Protein AF-A0A5K1EV03-F1 (afdb_monomer_lite)

Sequence (92 aa):
FLVVETQILGLIESQDLLGFIDGTILTPSSTIESFENGETVRRPNPYYSAWKKLDYLLRGWLTGSLTEEVLGLVVGLETSEQVWKTLTRAFA

Secondary structure (DSSP, 8-state):
-HHHHHHHHHHHHTTT-THHHHS-SPPPPSEEEEEETTEEEEEE-HHHHHHHHHHHHHHHHHHHTS-HHHHTTTTT--SHHHHHHHHHHHH-

Organism: NCBI:txid210225

Foldseek 3Di:
DVVLCVVLVVVCVVVVNVCQQVVVDPQDDQWDWDQDPNDTDIDGDVVNVVSLVSQVVLVCSLLVSDDPVLNVQCPPPRGSNVSNVSVVVVPD

pLDDT: mean 89.52, std 7.5, range [58.59, 96.0]

Structure (mmCIF, N/CA/C/O backbone):
data_AF-A0A5K1EV03-F1
#
_entry.id   AF-A0A5K1EV03-F1
#
loop_
_atom_site.group_PDB
_atom_site.id
_atom_site.type_symbol
_atom_site.label_atom_id
_atom_site.label_alt_id
_atom_site.label_comp_id
_atom_site.label_asym_id
_atom_site.label_entity_id
_atom_site.label_seq_id
_atom_site.pdbx_PDB_ins_code
_atom_site.Cartn_x
_atom_site.Cartn_y
_atom_site.Cartn_z
_atom_site.occupancy
_atom_site.B_iso_or_equiv
_atom_site.auth_seq_id
_atom_site.auth_comp_id
_atom_site.auth_asym_id
_atom_site.auth_atom_id
_atom_site.pdbx_PDB_model_num
ATOM 1 N N . PHE A 1 1 ? -12.607 0.455 14.966 1.00 58.59 1 PHE A N 1
ATOM 2 C CA . PHE A 1 1 ? -12.299 0.168 13.554 1.00 58.59 1 PHE A CA 1
ATOM 3 C C . PHE A 1 1 ? -13.133 1.028 12.607 1.00 58.59 1 PHE A C 1
ATOM 5 O O . PHE A 1 1 ? -12.538 1.889 11.985 1.00 58.59 1 PHE A O 1
ATOM 12 N N . LEU A 1 2 ? -14.471 0.942 12.610 1.00 61.69 2 LEU A N 1
ATOM 13 C CA . LEU A 1 2 ? -15.360 1.666 11.671 1.00 61.69 2 LEU A CA 1
ATOM 14 C C . LEU A 1 2 ? -15.086 3.179 11.490 1.00 61.69 2 LEU A C 1
ATOM 16 O O . LEU A 1 2 ? -15.129 3.689 10.373 1.00 61.69 2 LEU A O 1
ATOM 20 N N . VAL A 1 3 ? -14.773 3.918 12.563 1.00 63.03 3 VAL A N 1
ATOM 21 C CA . VAL A 1 3 ? -14.461 5.363 12.460 1.00 63.03 3 VAL A CA 1
ATOM 22 C C . VAL A 1 3 ? -13.097 5.609 11.803 1.00 63.03 3 VAL A C 1
ATOM 24 O O . VAL A 1 3 ? -12.976 6.493 10.961 1.00 63.03 3 VAL A O 1
ATOM 27 N N . VAL A 1 4 ? -12.087 4.810 12.161 1.00 62.72 4 VAL A N 1
ATOM 28 C CA . VAL A 1 4 ? -10.728 4.887 11.594 1.00 62.72 4 VAL A CA 1
ATOM 29 C C . VAL A 1 4 ? -10.737 4.452 10.130 1.00 62.72 4 VAL A C 1
ATOM 31 O O . VAL A 1 4 ? -10.145 5.116 9.288 1.00 62.72 4 VAL A O 1
ATOM 34 N N . GLU A 1 5 ? -11.484 3.394 9.821 1.00 74.81 5 GLU A N 1
ATOM 35 C CA . GLU A 1 5 ? -11.755 2.924 8.465 1.00 74.81 5 GLU A CA 1
ATOM 36 C C . GLU A 1 5 ? -12.369 4.038 7.612 1.00 74.81 5 GLU A C 1
ATOM 38 O O . GLU A 1 5 ? -11.825 4.356 6.565 1.00 74.81 5 GLU A O 1
ATOM 43 N N . THR A 1 6 ? -13.414 4.714 8.098 1.00 77.31 6 THR A N 1
ATOM 44 C CA . THR A 1 6 ? -14.080 5.793 7.347 1.00 77.31 6 THR A CA 1
ATOM 45 C C . THR A 1 6 ? -13.167 7.009 7.128 1.00 77.31 6 THR A C 1
ATOM 47 O O . THR A 1 6 ? -13.141 7.575 6.036 1.00 77.31 6 THR A O 1
ATOM 50 N N . GLN A 1 7 ? -12.407 7.428 8.148 1.00 79.31 7 GLN A N 1
ATOM 51 C CA . GLN A 1 7 ? -11.521 8.597 8.048 1.00 79.31 7 GLN A CA 1
ATOM 52 C C . GLN A 1 7 ? -10.320 8.342 7.133 1.00 79.31 7 GLN A C 1
ATOM 54 O O . GLN A 1 7 ? -9.978 9.197 6.315 1.00 79.31 7 GLN A O 1
ATOM 59 N N . ILE A 1 8 ? -9.687 7.171 7.253 1.00 84.44 8 ILE A N 1
ATOM 60 C CA . ILE A 1 8 ? -8.533 6.821 6.429 1.00 84.44 8 ILE A CA 1
ATOM 61 C C . ILE A 1 8 ? -8.957 6.472 5.000 1.00 84.44 8 ILE A C 1
ATOM 63 O O . ILE A 1 8 ? -8.272 6.917 4.081 1.00 84.44 8 ILE A O 1
ATOM 67 N N . LEU A 1 9 ? -10.092 5.790 4.773 1.00 87.25 9 LEU A N 1
ATOM 68 C CA . LEU A 1 9 ? -10.582 5.564 3.404 1.00 87.25 9 LEU A CA 1
ATOM 69 C C . LEU A 1 9 ? -10.785 6.877 2.664 1.00 87.25 9 LEU A C 1
ATOM 71 O O . LEU A 1 9 ? -10.279 7.013 1.558 1.00 87.25 9 LEU A O 1
ATOM 75 N N . GLY A 1 10 ? -11.460 7.852 3.281 1.00 88.56 10 GLY A N 1
ATOM 76 C CA . GLY A 1 10 ? -11.720 9.131 2.620 1.00 88.56 10 GLY A CA 1
ATOM 77 C C . GLY A 1 10 ? -10.431 9.838 2.187 1.00 88.56 10 GLY A C 1
ATOM 78 O O . GLY A 1 10 ? -10.372 10.426 1.107 1.00 88.56 10 GLY A O 1
ATOM 79 N N . LEU A 1 11 ? -9.364 9.734 2.986 1.00 89.44 11 LEU A N 1
ATOM 80 C CA . LEU A 1 11 ? -8.055 10.274 2.624 1.00 89.44 11 LEU A CA 1
ATOM 81 C C . LEU A 1 11 ? -7.407 9.487 1.474 1.00 89.44 11 LEU A C 1
ATOM 83 O O . LEU A 1 11 ? -6.898 10.099 0.536 1.00 89.44 11 LEU A O 1
ATOM 87 N N . ILE A 1 12 ? -7.452 8.155 1.524 1.00 91.50 12 ILE A N 1
ATOM 88 C CA . ILE A 1 12 ? -6.898 7.263 0.496 1.00 91.50 12 ILE A CA 1
ATOM 89 C C . ILE A 1 12 ? -7.600 7.468 -0.853 1.00 91.50 12 ILE A C 1
ATOM 91 O O . ILE A 1 12 ? -6.934 7.611 -1.879 1.00 91.50 12 ILE A O 1
ATOM 95 N N . GLU A 1 13 ? -8.930 7.531 -0.848 1.00 91.56 13 GLU A N 1
ATOM 96 C CA . GLU A 1 13 ? -9.756 7.778 -2.031 1.00 91.56 13 GLU A CA 1
ATOM 97 C C . GLU A 1 13 ? -9.492 9.164 -2.621 1.00 91.56 13 GLU A C 1
ATOM 99 O O . GLU A 1 13 ? -9.375 9.294 -3.835 1.00 91.56 13 GLU A O 1
ATOM 104 N N . SER A 1 14 ? -9.292 10.193 -1.786 1.00 91.69 14 SER A N 1
ATOM 105 C CA . SER A 1 14 ? -8.994 11.553 -2.269 1.00 91.69 14 SER A CA 1
ATOM 106 C C . SER A 1 14 ? -7.677 11.675 -3.047 1.00 91.69 14 SER A C 1
ATOM 108 O O . SER A 1 14 ? -7.429 12.708 -3.667 1.00 91.69 14 SER A O 1
ATOM 110 N N . GLN A 1 15 ? -6.812 10.661 -2.963 1.00 92.00 15 GLN A N 1
ATOM 111 C CA . GLN A 1 15 ? -5.498 10.613 -3.604 1.00 92.00 15 GLN A CA 1
ATOM 112 C C . GLN A 1 15 ? -5.397 9.511 -4.671 1.00 92.00 15 GLN A C 1
ATOM 114 O O . GLN A 1 15 ? -4.294 9.239 -5.141 1.00 92.00 15 GLN A O 1
ATOM 119 N N . ASP A 1 16 ? -6.508 8.853 -5.025 1.00 91.88 16 ASP A N 1
ATOM 120 C CA . ASP A 1 16 ? -6.542 7.709 -5.949 1.00 91.88 16 ASP A CA 1
ATOM 121 C C . ASP A 1 16 ? -5.629 6.538 -5.516 1.00 91.88 16 ASP A C 1
ATOM 123 O O . ASP A 1 16 ? -5.053 5.822 -6.337 1.00 91.88 16 ASP A O 1
ATOM 127 N N . LEU A 1 17 ? -5.482 6.322 -4.202 1.00 94.19 17 LEU A N 1
ATOM 128 C CA . LEU A 1 17 ? -4.571 5.316 -3.637 1.00 94.19 17 LEU A CA 1
ATOM 129 C C . LEU A 1 17 ? -5.260 4.023 -3.188 1.00 94.19 17 LEU A C 1
ATOM 131 O O . LEU A 1 17 ? -4.589 3.135 -2.661 1.00 94.19 17 LEU A O 1
ATOM 135 N N . LEU A 1 18 ? -6.572 3.882 -3.408 1.00 92.88 18 LEU A N 1
ATOM 136 C CA . LEU A 1 18 ? -7.345 2.710 -2.970 1.00 92.88 18 LEU A CA 1
ATOM 137 C C . LEU A 1 18 ? -6.726 1.392 -3.460 1.00 92.88 18 LEU A C 1
ATOM 139 O O . LEU A 1 18 ? -6.672 0.405 -2.724 1.00 92.88 18 LEU A O 1
ATOM 143 N N . GLY A 1 19 ? -6.142 1.427 -4.659 1.00 92.88 19 GLY A N 1
ATOM 144 C CA . GLY A 1 19 ? -5.529 0.263 -5.274 1.00 92.88 19 GLY A CA 1
ATOM 145 C C . GLY A 1 19 ? -4.351 -0.352 -4.507 1.00 92.88 19 GLY A C 1
ATOM 146 O O . GLY A 1 19 ? -4.013 -1.516 -4.714 1.00 92.88 19 GLY A O 1
ATOM 147 N N . PHE A 1 20 ? -3.716 0.408 -3.609 1.00 94.12 20 PHE A N 1
ATOM 148 C CA . PHE A 1 20 ? -2.630 -0.091 -2.760 1.00 94.12 20 PHE A CA 1
ATOM 149 C C . PHE A 1 20 ? -3.126 -0.982 -1.619 1.00 94.12 20 PHE A C 1
ATOM 151 O O . PHE A 1 20 ? -2.377 -1.840 -1.159 1.00 94.12 20 PHE A O 1
ATOM 158 N N . ILE A 1 21 ? -4.359 -0.780 -1.143 1.00 91.50 21 ILE A N 1
ATOM 159 C CA . ILE A 1 21 ? -4.902 -1.523 0.002 1.00 91.50 21 ILE A CA 1
ATOM 160 C C . ILE A 1 21 ? -5.824 -2.674 -0.416 1.00 91.50 21 ILE A C 1
ATOM 162 O O . ILE A 1 21 ? -5.915 -3.668 0.306 1.00 91.50 21 ILE A O 1
ATOM 166 N N . ASP A 1 22 ? -6.460 -2.580 -1.589 1.00 89.94 22 ASP A N 1
ATOM 167 C CA . ASP A 1 22 ? -7.259 -3.669 -2.169 1.00 89.94 22 ASP A CA 1
ATOM 168 C C . ASP A 1 22 ? -6.426 -4.660 -3.013 1.00 89.94 22 ASP A C 1
ATOM 170 O O . ASP A 1 22 ? -6.877 -5.776 -3.287 1.00 89.94 22 ASP A O 1
ATOM 174 N N . GLY A 1 23 ? -5.188 -4.289 -3.362 1.00 89.00 23 GLY A N 1
ATOM 175 C CA . GLY A 1 23 ? -4.246 -5.108 -4.126 1.00 89.00 23 GLY A CA 1
ATOM 176 C C . GLY A 1 23 ? -4.394 -5.011 -5.649 1.00 89.00 23 GLY A C 1
ATOM 177 O O . GLY A 1 23 ? -3.771 -5.791 -6.369 1.00 89.00 23 GLY A O 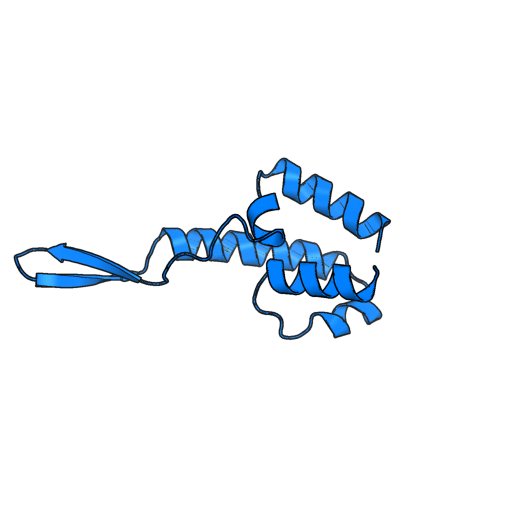1
ATOM 178 N N . THR A 1 24 ? -5.193 -4.079 -6.171 1.00 93.12 24 THR A N 1
ATOM 179 C CA . THR A 1 24 ? -5.315 -3.842 -7.621 1.00 93.12 24 THR A CA 1
ATOM 180 C C . THR A 1 24 ? -4.082 -3.147 -8.209 1.00 93.12 24 THR A C 1
ATOM 182 O O . THR A 1 24 ? -3.741 -3.385 -9.370 1.00 93.12 24 THR A O 1
ATOM 185 N N . ILE A 1 25 ? -3.359 -2.346 -7.416 1.00 92.69 25 ILE A N 1
ATOM 186 C CA . ILE A 1 25 ? -2.047 -1.790 -7.777 1.00 92.69 25 ILE A CA 1
ATOM 187 C C . ILE A 1 25 ? -0.959 -2.757 -7.309 1.00 92.69 25 ILE A C 1
ATOM 189 O O . ILE A 1 25 ? -0.551 -2.770 -6.148 1.00 92.69 25 ILE A O 1
ATOM 193 N N . LEU A 1 26 ? -0.453 -3.551 -8.250 1.00 92.06 26 LEU A N 1
ATOM 194 C CA . LEU A 1 26 ? 0.592 -4.535 -7.985 1.00 92.06 26 LEU A CA 1
ATOM 195 C C . LEU A 1 26 ? 1.953 -3.879 -7.730 1.00 92.06 26 LEU A C 1
ATOM 197 O O . LEU A 1 26 ? 2.330 -2.907 -8.388 1.00 92.06 26 LEU A O 1
ATOM 201 N N . THR A 1 27 ? 2.732 -4.485 -6.834 1.00 93.56 27 THR A N 1
ATOM 202 C CA . THR A 1 27 ? 4.122 -4.101 -6.573 1.00 93.56 27 THR A CA 1
ATOM 203 C C . THR A 1 27 ? 4.964 -4.236 -7.848 1.00 93.56 27 THR A C 1
ATOM 205 O O . THR A 1 27 ? 5.122 -5.347 -8.365 1.00 93.56 27 THR A O 1
ATOM 208 N N . PRO A 1 28 ? 5.555 -3.143 -8.365 1.00 93.94 28 PRO A N 1
ATOM 209 C CA . PRO A 1 28 ? 6.433 -3.220 -9.525 1.00 93.94 28 PRO A CA 1
ATOM 210 C C . PRO A 1 28 ? 7.708 -4.010 -9.206 1.00 93.94 28 PRO A C 1
ATOM 212 O O . PRO A 1 28 ? 8.181 -4.015 -8.071 1.00 93.94 28 PRO A O 1
ATOM 215 N N . SER A 1 29 ? 8.338 -4.611 -10.218 1.00 94.75 29 SER A N 1
ATOM 216 C CA . SER A 1 29 ? 9.680 -5.189 -10.049 1.00 94.75 29 SER A CA 1
ATOM 217 C C . SER A 1 29 ? 10.672 -4.117 -9.591 1.00 94.75 29 SER A C 1
ATOM 219 O O . SER A 1 29 ? 10.673 -3.011 -10.131 1.00 94.75 29 SER A O 1
ATOM 221 N N . SER A 1 30 ? 11.561 -4.449 -8.653 1.00 93.94 30 SER A N 1
ATOM 222 C CA . SER A 1 30 ? 12.591 -3.531 -8.146 1.00 93.94 30 SER A CA 1
ATOM 223 C C . SER A 1 30 ? 13.632 -3.139 -9.198 1.00 93.94 30 SER A C 1
ATOM 225 O O . SER A 1 30 ? 14.256 -2.081 -9.092 1.00 93.94 30 SER A O 1
ATOM 227 N N . THR A 1 31 ? 13.799 -3.969 -10.230 1.00 95.19 31 THR A N 1
ATOM 228 C CA . THR A 1 31 ? 14.728 -3.740 -11.341 1.00 95.19 31 THR A CA 1
ATOM 229 C C . THR A 1 31 ? 14.045 -3.942 -12.686 1.00 95.19 31 THR A C 1
ATOM 231 O O . THR A 1 31 ? 13.124 -4.752 -12.812 1.00 95.19 31 THR A O 1
ATOM 234 N N . ILE A 1 32 ? 14.508 -3.196 -13.683 1.00 95.06 32 ILE A N 1
ATOM 235 C CA . ILE A 1 32 ? 14.138 -3.341 -15.091 1.00 95.06 32 ILE A CA 1
ATOM 236 C C . ILE A 1 32 ? 15.389 -3.629 -15.916 1.00 95.06 32 ILE A C 1
ATOM 238 O O . ILE A 1 32 ? 16.498 -3.238 -15.543 1.00 95.06 32 ILE A O 1
ATOM 242 N N . GLU A 1 33 ? 15.202 -4.321 -17.030 1.00 95.25 33 GLU A N 1
ATOM 243 C CA . GLU A 1 33 ? 16.252 -4.595 -18.004 1.00 95.25 33 GLU A CA 1
ATOM 244 C C . GLU A 1 33 ? 16.106 -3.633 -19.182 1.00 95.25 33 GLU A C 1
ATOM 246 O O . GLU A 1 33 ? 15.006 -3.421 -19.691 1.00 95.25 33 GLU A O 1
ATOM 251 N N . SER A 1 34 ? 17.215 -3.024 -19.593 1.00 89.62 34 SER A N 1
ATOM 252 C CA . SER A 1 34 ? 17.298 -2.199 -20.795 1.00 89.62 34 SER A CA 1
ATOM 253 C C . SER A 1 34 ? 18.414 -2.718 -21.690 1.00 89.62 34 SER A C 1
ATOM 255 O O . SER A 1 34 ? 19.440 -3.189 -21.203 1.00 89.62 34 SER A O 1
ATOM 257 N N . PHE A 1 35 ? 18.219 -2.633 -23.001 1.00 91.56 35 PHE A N 1
ATOM 258 C CA . PHE A 1 35 ? 19.235 -3.041 -23.961 1.00 91.56 35 PHE A CA 1
ATOM 259 C C . PHE A 1 35 ? 20.017 -1.812 -24.415 1.00 91.56 35 PHE A C 1
ATOM 261 O O . PHE A 1 35 ? 19.448 -0.901 -25.016 1.00 91.56 35 PHE A O 1
ATOM 268 N N . GLU A 1 36 ? 21.308 -1.766 -24.103 1.00 90.94 36 GLU A N 1
ATOM 269 C CA . GLU A 1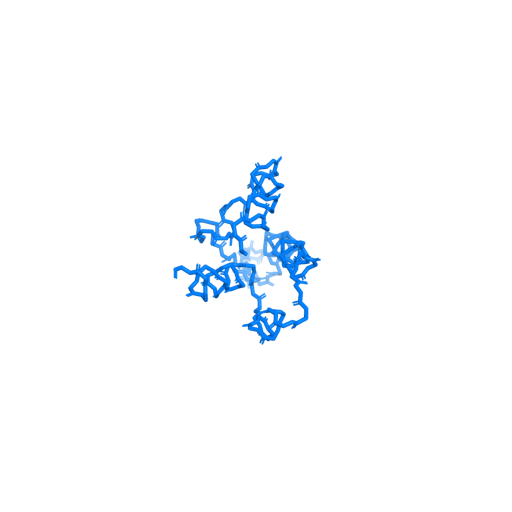 36 ? 22.194 -0.663 -24.473 1.00 90.94 36 GLU A CA 1
ATOM 270 C C . GLU A 1 36 ? 23.495 -1.213 -25.050 1.00 90.94 36 GLU A C 1
ATOM 272 O O . GLU A 1 36 ? 24.080 -2.141 -24.507 1.00 90.94 36 GLU A O 1
ATOM 277 N N . ASN A 1 37 ? 23.945 -0.646 -26.173 1.00 87.62 37 ASN A N 1
ATOM 278 C CA . ASN A 1 37 ? 25.195 -1.019 -26.849 1.00 87.62 37 ASN A CA 1
ATOM 279 C C . ASN A 1 37 ? 25.366 -2.523 -27.155 1.00 87.62 37 ASN A C 1
ATOM 281 O O . ASN A 1 37 ? 26.490 -3.000 -27.263 1.00 87.62 37 ASN A O 1
ATOM 285 N N . GLY A 1 38 ? 24.271 -3.269 -27.334 1.00 90.06 38 GLY A N 1
ATOM 286 C CA . GLY A 1 38 ? 24.334 -4.708 -27.611 1.00 90.06 38 GLY A CA 1
ATOM 287 C C . GLY A 1 38 ? 24.323 -5.601 -26.366 1.00 90.06 38 GLY A C 1
ATOM 288 O O . GLY A 1 38 ? 24.369 -6.820 -26.513 1.00 90.06 38 GLY A O 1
ATOM 289 N N . GLU A 1 39 ? 24.227 -5.024 -25.166 1.00 90.75 39 GLU A N 1
ATOM 290 C CA . GLU A 1 39 ? 24.192 -5.753 -23.898 1.00 90.75 39 GLU A CA 1
ATOM 291 C C . GLU A 1 39 ? 22.903 -5.475 -23.111 1.00 90.75 39 GLU A C 1
ATOM 293 O O . GLU A 1 39 ? 22.337 -4.377 -23.138 1.00 90.75 39 GLU A O 1
ATOM 298 N N . THR A 1 40 ? 22.448 -6.484 -22.364 1.00 93.62 40 THR A N 1
ATOM 299 C CA . THR A 1 40 ? 21.353 -6.334 -21.401 1.00 93.62 40 THR A CA 1
ATOM 300 C C . THR A 1 40 ? 21.894 -5.751 -20.102 1.00 93.62 40 THR A C 1
ATOM 302 O O . THR A 1 40 ? 22.691 -6.379 -19.407 1.00 93.62 40 THR A O 1
ATOM 305 N N . VAL A 1 41 ? 21.412 -4.567 -19.734 1.00 94.06 41 VAL A N 1
ATOM 306 C CA . VAL A 1 41 ? 21.790 -3.864 -18.507 1.00 94.06 41 VAL A CA 1
ATOM 307 C C . VAL A 1 41 ? 20.615 -3.867 -17.533 1.00 94.06 41 VAL A C 1
ATOM 309 O O . VAL A 1 41 ? 19.513 -3.438 -17.873 1.00 94.06 41 VAL A O 1
ATOM 312 N N . ARG A 1 42 ? 20.845 -4.302 -16.288 1.00 95.00 42 ARG A N 1
ATOM 313 C CA . ARG A 1 42 ? 19.857 -4.197 -15.198 1.00 95.00 42 ARG A CA 1
ATOM 314 C C . ARG A 1 42 ? 19.969 -2.848 -14.502 1.00 95.00 42 ARG A C 1
ATOM 316 O O . ARG A 1 42 ? 21.064 -2.426 -14.137 1.00 95.00 42 ARG A O 1
ATOM 323 N N . ARG A 1 43 ? 18.833 -2.191 -14.267 1.00 94.00 43 ARG A N 1
ATOM 324 C CA . ARG A 1 43 ? 18.758 -0.890 -13.582 1.00 94.00 43 ARG A CA 1
ATOM 325 C C . ARG A 1 43 ? 17.647 -0.864 -12.543 1.00 94.00 43 ARG A C 1
ATOM 327 O O . ARG A 1 43 ? 16.678 -1.612 -12.680 1.00 94.00 43 ARG A O 1
ATOM 334 N N . PRO A 1 44 ? 17.742 0.006 -11.523 1.00 94.81 44 PRO A N 1
ATOM 335 C CA . PRO A 1 44 ? 16.639 0.252 -10.604 1.00 94.81 44 PRO A CA 1
ATOM 336 C C . PRO A 1 44 ? 15.381 0.712 -11.344 1.00 94.81 44 PRO A C 1
ATOM 338 O O . PRO A 1 44 ? 15.452 1.548 -12.244 1.00 94.81 44 PRO A O 1
ATOM 341 N N . ASN A 1 45 ? 14.225 0.189 -10.942 1.00 95.44 45 ASN A N 1
ATOM 342 C CA . ASN A 1 45 ? 12.949 0.612 -11.498 1.00 95.44 45 ASN A CA 1
ATOM 343 C C . ASN A 1 45 ? 12.467 1.914 -10.819 1.00 95.44 45 ASN A C 1
ATOM 345 O O . ASN A 1 45 ? 12.173 1.901 -9.614 1.00 95.44 45 ASN A O 1
ATOM 349 N N . PRO A 1 46 ? 12.323 3.035 -11.553 1.00 93.19 46 PRO A N 1
ATOM 350 C CA . PRO A 1 46 ? 11.787 4.268 -10.978 1.00 93.19 46 PRO A CA 1
ATOM 351 C C . PRO A 1 46 ? 10.338 4.102 -10.492 1.00 93.19 46 PRO A C 1
ATOM 353 O O . PRO A 1 46 ? 9.974 4.687 -9.471 1.00 93.19 46 PRO A O 1
ATOM 356 N N . TYR A 1 47 ? 9.537 3.248 -11.140 1.00 94.38 47 TYR A N 1
ATOM 357 C CA . TYR A 1 47 ? 8.158 2.969 -10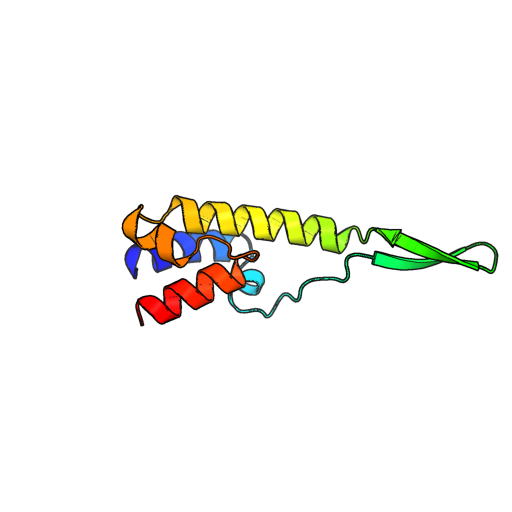.728 1.00 94.38 47 TYR A CA 1
ATOM 358 C C . TYR A 1 47 ? 8.091 2.231 -9.392 1.00 94.38 47 TYR A C 1
ATOM 360 O O . TYR A 1 47 ? 7.236 2.547 -8.572 1.00 94.38 47 TYR A O 1
ATOM 368 N N . TYR A 1 48 ? 9.025 1.312 -9.120 1.00 95.06 48 TYR A N 1
ATOM 369 C CA . TYR A 1 48 ? 9.114 0.662 -7.808 1.00 95.06 48 TYR A CA 1
ATOM 370 C C . TYR A 1 48 ? 9.433 1.671 -6.703 1.00 95.06 48 TYR A C 1
ATOM 372 O O . TYR A 1 48 ? 8.843 1.636 -5.628 1.00 95.06 48 TYR A O 1
ATOM 380 N N . SER A 1 49 ? 10.332 2.618 -6.981 1.00 94.00 49 SER A N 1
ATOM 381 C CA . SER A 1 49 ? 10.675 3.675 -6.023 1.00 94.00 49 SER A CA 1
ATOM 382 C C . SER A 1 49 ? 9.492 4.603 -5.738 1.00 94.00 49 SER A C 1
ATOM 384 O O . SER A 1 49 ? 9.282 4.988 -4.590 1.00 94.00 49 SER A O 1
ATOM 386 N N . ALA A 1 50 ? 8.715 4.958 -6.765 1.00 94.75 50 ALA A N 1
ATOM 387 C CA . ALA A 1 50 ? 7.502 5.759 -6.613 1.00 94.75 50 ALA A CA 1
ATOM 388 C C . ALA A 1 50 ? 6.419 5.001 -5.831 1.00 94.75 50 ALA A C 1
ATOM 390 O O . ALA A 1 50 ? 5.900 5.526 -4.847 1.00 94.75 50 ALA A O 1
ATOM 391 N N . TRP A 1 51 ? 6.161 3.745 -6.205 1.00 95.94 51 TRP A N 1
ATOM 392 C CA . TRP A 1 51 ? 5.232 2.857 -5.508 1.00 95.94 51 TRP A CA 1
ATOM 393 C C . TRP A 1 51 ? 5.596 2.727 -4.025 1.00 95.94 51 TRP A C 1
ATOM 395 O O . TRP A 1 51 ? 4.762 2.964 -3.159 1.00 95.94 51 TRP A O 1
ATOM 405 N N . LYS A 1 52 ? 6.873 2.474 -3.714 1.00 95.88 52 LYS A N 1
ATOM 406 C CA . LYS A 1 52 ? 7.353 2.300 -2.336 1.00 95.88 52 LYS A CA 1
ATOM 407 C C . LYS A 1 52 ? 7.134 3.540 -1.467 1.00 95.88 52 LYS A C 1
ATOM 409 O O . LYS A 1 52 ? 6.840 3.413 -0.284 1.00 95.88 52 LYS A O 1
ATOM 414 N N . LYS A 1 53 ? 7.276 4.743 -2.035 1.00 95.75 53 LYS A N 1
ATOM 415 C CA . LYS A 1 53 ? 7.007 5.997 -1.311 1.00 95.75 53 LYS A CA 1
ATOM 416 C C . LYS A 1 53 ? 5.533 6.124 -0.931 1.00 95.75 53 LYS A C 1
ATOM 418 O O . LYS A 1 53 ? 5.243 6.519 0.193 1.00 95.75 53 LYS A O 1
ATOM 423 N N . LEU A 1 54 ? 4.632 5.786 -1.852 1.00 95.56 54 LEU A N 1
ATOM 424 C CA . LEU A 1 54 ? 3.189 5.824 -1.611 1.00 95.56 54 LEU A CA 1
ATOM 425 C C . LEU A 1 54 ? 2.765 4.745 -0.613 1.00 95.56 54 LEU A C 1
ATOM 427 O O . LEU A 1 54 ? 2.044 5.050 0.329 1.00 95.56 54 LEU A O 1
ATOM 431 N N . ASP A 1 55 ? 3.296 3.528 -0.739 1.00 96.00 55 ASP A N 1
ATOM 432 C CA . ASP A 1 55 ? 3.047 2.461 0.232 1.00 96.00 55 ASP A CA 1
ATOM 433 C C . ASP A 1 55 ? 3.490 2.866 1.650 1.00 96.00 55 ASP A C 1
ATOM 435 O O . ASP A 1 55 ? 2.742 2.706 2.613 1.00 96.00 55 ASP A O 1
ATOM 439 N N . TYR A 1 56 ? 4.669 3.478 1.794 1.00 94.88 56 TYR A N 1
ATOM 440 C CA . TYR A 1 56 ? 5.142 3.978 3.089 1.00 94.88 56 TYR A CA 1
ATOM 441 C C . TYR A 1 56 ? 4.282 5.116 3.642 1.00 94.88 56 TYR A C 1
ATOM 443 O O . TYR A 1 56 ? 4.038 5.156 4.849 1.00 94.88 56 TYR A O 1
ATOM 451 N N . LEU A 1 57 ? 3.805 6.017 2.781 1.00 94.38 57 LEU A N 1
ATOM 452 C CA . LEU A 1 57 ? 2.886 7.085 3.171 1.00 94.38 57 LEU A CA 1
ATOM 453 C C . LEU A 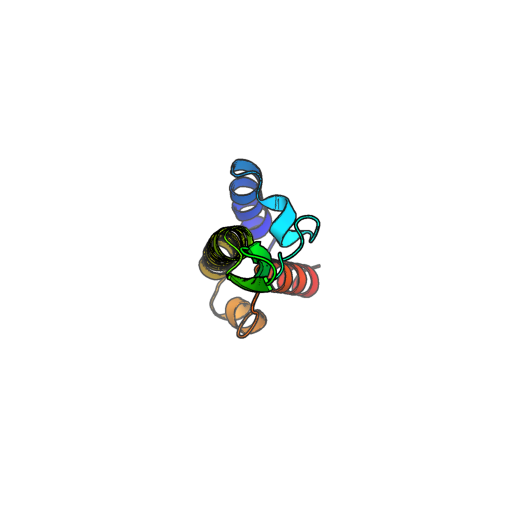1 57 ? 1.579 6.505 3.726 1.00 94.38 57 LEU A C 1
ATOM 455 O O . LEU A 1 57 ? 1.168 6.863 4.828 1.00 94.38 57 LEU A O 1
ATOM 459 N N . LEU A 1 58 ? 0.981 5.556 3.004 1.00 93.62 58 LEU A N 1
ATOM 460 C CA . LEU A 1 58 ? -0.241 4.869 3.416 1.00 93.62 58 LEU A CA 1
ATOM 461 C C . LEU A 1 58 ? -0.055 4.103 4.721 1.00 93.62 58 LEU A C 1
ATOM 463 O O . LEU A 1 58 ? -0.899 4.189 5.610 1.00 93.62 58 LEU A O 1
ATOM 467 N N . ARG A 1 59 ? 1.069 3.396 4.878 1.00 92.81 59 ARG A N 1
ATOM 468 C CA . ARG A 1 59 ? 1.409 2.734 6.142 1.00 92.81 59 ARG A CA 1
ATOM 469 C C . ARG A 1 59 ? 1.481 3.734 7.287 1.00 92.81 59 ARG A C 1
ATOM 471 O O . ARG A 1 59 ? 0.948 3.437 8.345 1.00 92.81 59 ARG A O 1
ATOM 478 N N . GLY A 1 60 ? 2.081 4.905 7.073 1.00 91.12 60 GLY A N 1
ATOM 479 C CA . GLY A 1 60 ? 2.132 5.973 8.072 1.00 91.12 60 GLY A CA 1
ATOM 480 C C . GLY A 1 60 ? 0.750 6.505 8.457 1.00 91.12 60 GLY A C 1
ATOM 481 O O . GLY A 1 60 ? 0.494 6.731 9.636 1.00 91.12 60 GLY A O 1
ATOM 482 N N . TRP A 1 61 ? -0.159 6.665 7.492 1.00 90.88 61 TRP A N 1
ATOM 483 C CA . TRP A 1 61 ? -1.544 7.060 7.770 1.00 90.88 61 TRP A CA 1
ATOM 484 C C . TRP A 1 61 ? -2.300 5.992 8.549 1.00 90.88 61 TRP A C 1
ATOM 486 O O . TRP A 1 61 ? -2.954 6.303 9.543 1.00 90.88 61 TRP A O 1
ATOM 496 N N . LEU A 1 62 ? -2.169 4.733 8.127 1.00 89.44 62 LEU A N 1
ATOM 497 C CA . LEU A 1 62 ? -2.794 3.602 8.793 1.00 89.44 62 LEU A CA 1
ATOM 498 C C . LEU A 1 62 ? -2.288 3.499 10.225 1.00 89.44 62 LEU A C 1
ATOM 500 O O . LEU A 1 62 ? -3.082 3.656 11.141 1.00 89.44 62 LEU A O 1
ATOM 504 N N . THR A 1 63 ? -0.985 3.325 10.444 1.00 89.25 63 THR A N 1
ATOM 505 C CA . THR A 1 63 ? -0.429 3.141 11.792 1.00 89.25 63 THR A CA 1
ATOM 506 C C . THR A 1 63 ? -0.594 4.373 12.676 1.00 89.25 63 THR A C 1
ATOM 508 O O . THR A 1 63 ? -0.872 4.220 13.860 1.00 89.25 63 THR A O 1
ATOM 511 N N . GLY A 1 64 ? -0.504 5.585 12.118 1.00 88.25 64 GLY A N 1
ATOM 512 C CA . GLY A 1 64 ? -0.719 6.833 12.856 1.00 88.25 64 GLY A CA 1
ATOM 513 C C . GLY A 1 64 ? -2.155 7.033 13.350 1.00 88.25 64 GLY A C 1
ATOM 514 O O . GLY A 1 64 ? -2.381 7.829 14.257 1.00 88.25 64 GLY A O 1
ATOM 515 N N . SER A 1 65 ? -3.119 6.307 12.780 1.00 85.00 65 SER A N 1
ATOM 516 C CA . SER A 1 65 ? -4.527 6.336 13.196 1.00 85.00 65 SER A CA 1
ATOM 517 C C . SER A 1 65 ? -4.901 5.265 14.231 1.00 85.00 65 SER A C 1
ATOM 519 O O . SER A 1 65 ? -6.027 5.262 14.734 1.00 85.00 65 SER A O 1
ATOM 521 N N . LEU A 1 66 ? -3.983 4.345 14.549 1.00 86.62 66 LEU A N 1
ATOM 522 C CA . LEU A 1 66 ? -4.221 3.228 15.466 1.00 86.62 66 LEU A CA 1
ATOM 523 C C . LEU A 1 66 ? -3.851 3.587 16.909 1.00 86.62 66 LEU A C 1
ATOM 525 O O . LEU A 1 66 ? -2.928 4.357 17.163 1.00 86.62 66 LEU A O 1
ATOM 529 N N . THR A 1 67 ? -4.536 2.962 17.868 1.00 84.94 67 THR A N 1
ATOM 530 C CA . THR A 1 67 ? -4.108 2.957 19.276 1.00 84.94 67 THR A CA 1
ATOM 531 C C . THR A 1 67 ? -2.961 1.961 19.483 1.00 84.94 67 THR A C 1
ATOM 533 O O . THR A 1 67 ? -2.774 1.050 18.674 1.00 84.94 67 THR A O 1
ATOM 536 N N . GLU A 1 68 ? -2.206 2.086 20.581 1.00 86.31 68 GLU A N 1
ATOM 537 C CA . GLU A 1 68 ? -1.097 1.167 20.910 1.00 86.31 68 GLU A CA 1
ATOM 538 C C . GLU A 1 68 ? -1.524 -0.308 20.950 1.00 86.31 68 GLU A C 1
ATOM 540 O O . GLU A 1 68 ? -0.810 -1.182 20.459 1.00 86.31 68 GLU A O 1
ATOM 545 N N . GLU A 1 69 ? -2.724 -0.578 21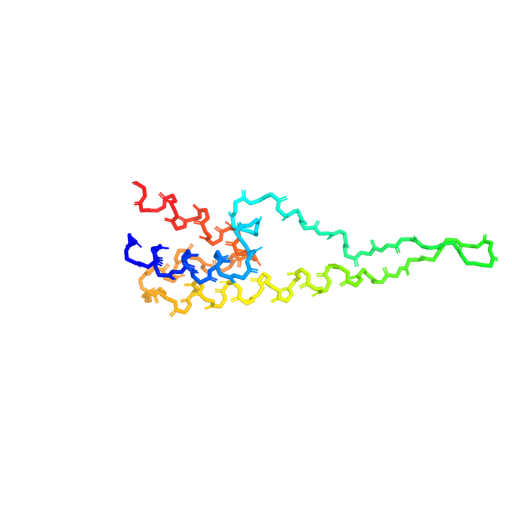.463 1.00 84.69 69 GLU A N 1
ATOM 546 C CA . GLU A 1 69 ? -3.309 -1.921 21.542 1.00 84.69 69 GLU A CA 1
ATOM 547 C C . GLU A 1 69 ? -3.478 -2.556 20.155 1.00 84.69 69 GLU A C 1
ATOM 549 O O . GLU A 1 69 ? -3.266 -3.756 19.981 1.00 84.69 69 GLU A O 1
ATOM 554 N N . VAL A 1 70 ? -3.832 -1.746 19.153 1.00 85.06 70 VAL A N 1
ATOM 555 C CA . VAL A 1 70 ? -4.062 -2.197 17.775 1.00 85.06 70 VAL A CA 1
ATOM 556 C C . VAL A 1 70 ? -2.769 -2.186 16.961 1.00 85.06 70 VAL A C 1
ATOM 558 O O . VAL A 1 70 ? -2.591 -3.035 16.087 1.00 85.06 70 VAL A O 1
ATOM 561 N N . LEU A 1 71 ? -1.830 -1.286 17.274 1.00 87.19 71 LEU A N 1
ATOM 562 C CA . LEU A 1 71 ? -0.503 -1.247 16.654 1.00 87.19 71 LEU A CA 1
ATOM 563 C C . LEU A 1 71 ? 0.222 -2.589 16.775 1.00 87.19 71 LEU A C 1
ATOM 565 O O . LEU A 1 71 ? 0.860 -3.014 15.813 1.00 87.19 71 LEU A O 1
ATOM 569 N N . GLY A 1 72 ? 0.061 -3.289 17.903 1.00 89.19 72 GLY A N 1
ATOM 570 C CA . GLY A 1 72 ? 0.626 -4.623 18.122 1.00 89.19 72 GLY A CA 1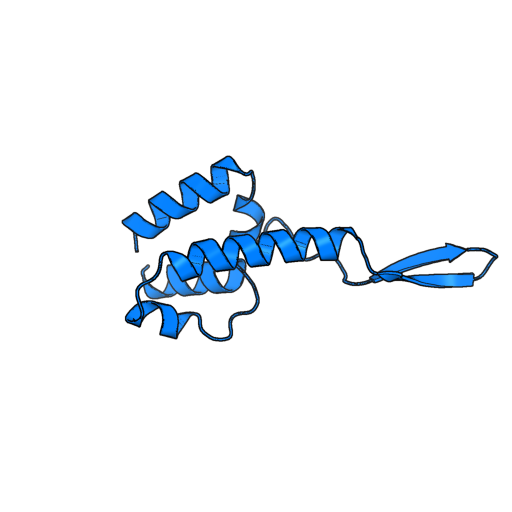
ATOM 571 C C . GLY A 1 72 ? 0.247 -5.658 17.054 1.00 89.19 72 GLY A C 1
ATOM 572 O O . GLY A 1 72 ? 1.035 -6.559 16.778 1.00 89.19 72 GLY A O 1
ATOM 573 N N . LEU A 1 73 ? -0.914 -5.511 16.404 1.00 88.75 73 LEU A N 1
ATOM 574 C CA . LEU A 1 73 ? -1.383 -6.427 15.356 1.00 88.75 73 LEU A CA 1
ATOM 575 C C . LEU A 1 73 ? -0.657 -6.241 14.021 1.00 88.75 73 LEU A C 1
ATOM 577 O O . LEU A 1 73 ? -0.658 -7.147 13.193 1.00 88.75 73 LEU A O 1
ATOM 581 N N . VAL A 1 74 ? -0.073 -5.063 13.795 1.00 90.31 74 VAL A N 1
ATOM 582 C CA . VAL A 1 74 ? 0.481 -4.666 12.493 1.00 90.31 74 VAL A CA 1
ATOM 583 C C . VAL A 1 74 ? 1.999 -4.478 12.520 1.00 90.31 74 VAL A C 1
ATOM 585 O O . VAL A 1 74 ? 2.602 -4.110 11.509 1.00 90.31 74 VAL A O 1
ATOM 588 N N . VAL A 1 75 ? 2.640 -4.753 13.662 1.00 88.69 75 VAL A N 1
ATOM 589 C CA . VAL A 1 75 ? 4.102 -4.740 13.796 1.00 88.69 75 VAL A CA 1
ATOM 590 C C . VAL A 1 75 ? 4.723 -5.754 12.836 1.00 88.69 75 VAL A C 1
ATOM 592 O O . VAL A 1 75 ? 4.309 -6.906 12.764 1.00 88.69 75 VAL A O 1
ATOM 595 N N . GLY A 1 76 ? 5.754 -5.320 12.110 1.00 89.44 76 GLY A N 1
ATOM 596 C CA . GLY A 1 76 ? 6.498 -6.178 11.185 1.00 89.44 76 GLY A CA 1
ATOM 597 C C . GLY A 1 76 ? 5.843 -6.369 9.815 1.00 89.44 76 GLY A C 1
ATOM 598 O O . GLY A 1 76 ? 6.459 -6.982 8.951 1.00 89.44 76 GLY A O 1
ATOM 599 N N . LEU A 1 77 ? 4.649 -5.815 9.579 1.00 93.56 77 LEU A N 1
ATOM 600 C CA . LEU A 1 77 ? 4.033 -5.821 8.253 1.00 93.56 77 LEU A CA 1
ATOM 601 C C . LEU A 1 77 ? 4.739 -4.824 7.330 1.00 93.56 77 LEU A C 1
ATOM 603 O O . LEU A 1 77 ? 5.026 -3.683 7.713 1.00 93.56 77 LEU A O 1
ATOM 607 N N . GLU A 1 78 ? 5.024 -5.261 6.109 1.00 91.56 78 GLU A N 1
ATOM 608 C CA . GLU A 1 78 ? 5.905 -4.561 5.175 1.00 91.56 78 GLU A CA 1
ATOM 609 C C . GLU A 1 78 ? 5.150 -3.663 4.194 1.00 91.56 78 GLU A C 1
ATOM 611 O O . GLU A 1 78 ? 5.731 -2.676 3.738 1.00 91.56 78 GLU A O 1
ATOM 616 N N . THR A 1 79 ? 3.872 -3.955 3.924 1.00 93.88 79 THR A N 1
ATOM 617 C CA . THR A 1 79 ? 3.033 -3.201 2.977 1.00 93.88 79 THR A CA 1
ATOM 618 C C . THR A 1 79 ? 1.750 -2.670 3.615 1.00 93.88 79 THR A C 1
ATOM 620 O O . THR A 1 79 ? 1.220 -3.233 4.576 1.00 93.88 79 THR A O 1
ATOM 623 N N . SER A 1 80 ? 1.232 -1.571 3.069 1.00 93.62 80 SER A N 1
ATOM 624 C CA . SER A 1 80 ? -0.069 -0.993 3.432 1.00 93.62 80 SER A CA 1
ATOM 625 C C . SER A 1 80 ? -1.214 -1.988 3.225 1.00 93.62 80 SER A C 1
ATOM 627 O O . SER A 1 80 ? -2.082 -2.096 4.086 1.00 93.62 80 SER A O 1
ATOM 629 N N . GLU A 1 81 ? -1.157 -2.790 2.161 1.00 94.56 81 GLU A N 1
ATOM 630 C CA . GLU A 1 81 ? -2.077 -3.900 1.894 1.00 94.56 81 GLU A CA 1
ATOM 631 C C . GLU A 1 81 ? -2.120 -4.920 3.044 1.00 94.56 81 GLU A C 1
ATOM 633 O O . GLU A 1 81 ? -3.195 -5.312 3.500 1.00 94.56 81 GLU A O 1
ATOM 638 N N . GLN A 1 82 ? -0.955 -5.353 3.544 1.00 94.38 82 GLN A N 1
ATOM 639 C CA . GLN A 1 82 ? -0.876 -6.304 4.657 1.00 94.38 82 GLN A CA 1
ATOM 640 C C . GLN A 1 82 ? -1.483 -5.717 5.931 1.00 94.38 82 GLN A C 1
ATOM 642 O O . GLN A 1 82 ? -2.243 -6.401 6.621 1.00 94.38 82 GLN A O 1
ATOM 647 N N . VAL A 1 83 ? -1.157 -4.455 6.233 1.00 92.81 83 VAL A N 1
ATOM 648 C CA . VAL A 1 83 ? -1.718 -3.715 7.373 1.00 92.81 83 VAL A CA 1
ATOM 649 C C . VAL A 1 83 ? -3.237 -3.655 7.250 1.00 92.81 83 VAL A C 1
ATOM 651 O O . VAL A 1 83 ? -3.936 -4.073 8.170 1.00 92.81 83 VAL A O 1
ATOM 654 N N . TRP A 1 84 ? -3.743 -3.225 6.092 1.00 91.56 84 TRP A N 1
ATOM 655 C CA . TRP A 1 84 ? -5.170 -3.124 5.807 1.00 91.56 84 TRP A CA 1
ATOM 656 C C . TRP A 1 84 ? -5.891 -4.457 6.011 1.00 91.56 84 TRP A C 1
ATOM 658 O O . TRP A 1 84 ? -6.782 -4.557 6.850 1.00 91.56 84 TRP A O 1
ATOM 668 N N . LYS A 1 85 ? -5.438 -5.518 5.332 1.00 91.88 85 LYS A N 1
ATOM 669 C CA . LYS A 1 85 ? -6.029 -6.862 5.429 1.00 91.88 85 LYS A CA 1
ATOM 670 C C . LYS A 1 85 ? -6.023 -7.411 6.853 1.00 91.88 85 LYS A C 1
ATOM 672 O O . LYS A 1 85 ? -6.978 -8.074 7.257 1.00 91.88 85 LYS A O 1
ATOM 677 N N . THR A 1 86 ? -4.959 -7.152 7.611 1.00 92.50 86 THR A N 1
ATOM 678 C CA . THR A 1 86 ? -4.844 -7.602 9.005 1.00 92.50 86 THR A CA 1
ATOM 679 C C . THR A 1 86 ? -5.862 -6.898 9.891 1.00 92.50 86 THR A C 1
ATOM 681 O O . THR A 1 86 ? -6.560 -7.560 10.656 1.00 92.50 86 THR A O 1
ATOM 684 N N . LEU A 1 87 ? -5.996 -5.577 9.749 1.00 88.94 87 LEU A N 1
ATOM 685 C CA . LEU A 1 87 ? -6.978 -4.797 10.495 1.00 88.94 87 LEU A CA 1
ATOM 686 C C . LEU A 1 87 ? -8.409 -5.201 10.124 1.00 88.94 87 LEU A C 1
ATOM 688 O O . LEU A 1 87 ? -9.194 -5.503 11.017 1.00 88.94 87 LEU A O 1
ATOM 692 N N . THR A 1 88 ? -8.730 -5.304 8.830 1.00 88.06 88 THR A N 1
ATOM 693 C CA . THR A 1 88 ? -10.052 -5.765 8.379 1.00 88.06 88 THR A CA 1
ATOM 694 C C . THR A 1 88 ? -10.375 -7.140 8.953 1.00 88.06 88 THR A C 1
ATOM 696 O O . THR A 1 88 ? -11.468 -7.343 9.457 1.00 88.06 88 THR A O 1
ATOM 699 N N . ARG A 1 89 ? -9.424 -8.084 8.962 1.00 88.81 89 ARG A N 1
ATOM 700 C CA . ARG A 1 89 ? -9.643 -9.416 9.544 1.00 88.81 89 ARG A CA 1
ATOM 701 C C . ARG A 1 89 ? -9.824 -9.391 11.063 1.00 88.81 89 ARG A C 1
ATOM 703 O O . ARG A 1 89 ? -10.588 -10.195 11.584 1.00 88.81 89 ARG A O 1
ATOM 710 N N . ALA A 1 90 ? -9.089 -8.538 11.771 1.00 87.38 90 ALA A N 1
ATOM 711 C CA . ALA A 1 90 ? -9.143 -8.459 13.228 1.00 87.38 90 ALA A CA 1
ATOM 712 C C . ALA A 1 90 ? -10.451 -7.840 13.751 1.00 87.38 90 ALA A C 1
ATOM 714 O O . ALA A 1 90 ? -10.820 -8.093 14.896 1.00 87.38 90 ALA A O 1
ATOM 715 N N . PHE A 1 91 ? -11.133 -7.038 12.927 1.00 82.88 91 PHE A N 1
ATOM 716 C CA . PHE A 1 91 ? -12.318 -6.269 13.316 1.00 82.88 91 PHE A CA 1
ATOM 717 C C . PHE A 1 91 ? -13.566 -6.526 12.448 1.00 82.88 91 PHE A C 1
ATOM 719 O O . PHE A 1 91 ? -14.525 -5.760 12.563 1.00 82.88 91 PHE A O 1
ATOM 726 N N . ALA A 1 92 ? -13.545 -7.557 11.593 1.00 70.69 92 ALA A N 1
ATOM 727 C CA . ALA A 1 92 ? -14.692 -8.020 10.801 1.00 70.69 92 ALA A CA 1
ATOM 728 C C . ALA A 1 92 ? -15.759 -8.729 11.646 1.00 70.69 92 ALA A C 1
ATOM 730 O O . ALA A 1 92 ? -15.390 -9.403 12.636 1.00 70.69 92 ALA A O 1
#

Radius of gyration: 16.42 Å; chains: 1; bounding box: 41×21×49 Å